Protein AF-A0A539DKG1-F1 (afdb_monomer_lite)

Foldseek 3Di:
DEAADVVDFFDDDDPPDQKDKYAYLVCLPPLQVVCVVVVRIDMDHDVVVVVVCSVVVVSNVVSVVRSPDD

Radius of gyration: 11.1 Å; chains: 1; bounding box: 26×28×32 Å

Secondary structure (DSSP, 8-state):
-EEEETTEEE--S-TT-SEEEEEEGGGTTS-HHHHHHTT-SEEEE-HHHHHHHHHSSHHHHHHHHHHT--

Structure (mmCIF, N/CA/C/O backbone):
data_AF-A0A539DKG1-F1
#
_entry.id   AF-A0A539DKG1-F1
#
loop_
_atom_site.group_PDB
_atom_site.id
_atom_site.type_symbol
_atom_site.label_atom_id
_atom_site.label_alt_id
_atom_site.label_comp_id
_atom_site.label_asym_id
_atom_site.label_entity_id
_atom_site.label_seq_id
_atom_site.pdbx_PDB_ins_code
_atom_site.Cartn_x
_atom_site.Cartn_y
_atom_site.Cartn_z
_atom_site.occupancy
_atom_site.B_iso_or_equiv
_atom_site.auth_seq_id
_atom_site.auth_comp_id
_atom_site.auth_asym_id
_atom_site.auth_atom_id
_atom_site.pdbx_PDB_model_num
ATOM 1 N N . ARG A 1 1 ? 6.121 2.024 0.632 1.00 95.94 1 ARG A N 1
ATOM 2 C CA . ARG A 1 1 ? 6.255 3.059 1.680 1.00 95.94 1 ARG A CA 1
ATOM 3 C C . ARG A 1 1 ? 4.893 3.408 2.279 1.00 95.94 1 ARG A C 1
ATOM 5 O O . ARG A 1 1 ? 3.899 3.363 1.557 1.00 95.94 1 ARG A O 1
ATOM 12 N N . VAL A 1 2 ? 4.858 3.768 3.561 1.00 97.81 2 VAL A N 1
ATOM 13 C CA . VAL A 1 2 ? 3.674 4.252 4.295 1.00 97.81 2 VAL A CA 1
ATOM 14 C C . VAL A 1 2 ? 3.977 5.646 4.849 1.00 97.81 2 VAL A C 1
ATOM 16 O O . VAL A 1 2 ? 5.005 5.821 5.495 1.00 97.81 2 VAL A O 1
ATOM 19 N N . THR A 1 3 ? 3.116 6.630 4.590 1.00 97.56 3 THR A N 1
ATOM 20 C CA . THR A 1 3 ? 3.312 8.030 5.013 1.00 97.56 3 THR A CA 1
ATOM 21 C C . THR A 1 3 ? 2.427 8.360 6.214 1.00 97.56 3 THR A C 1
ATOM 23 O O . THR A 1 3 ? 1.209 8.205 6.136 1.00 97.56 3 THR A O 1
ATOM 26 N N . PHE A 1 4 ? 3.020 8.844 7.304 1.00 96.44 4 PHE A N 1
ATOM 27 C CA . PHE A 1 4 ? 2.317 9.190 8.548 1.00 96.44 4 PHE A CA 1
ATOM 28 C C . PHE A 1 4 ? 2.011 10.686 8.627 1.00 96.44 4 PHE A C 1
ATOM 30 O O . PHE A 1 4 ? 0.910 11.084 9.002 1.00 96.44 4 PHE A O 1
ATOM 37 N N . ALA A 1 5 ? 2.966 11.515 8.210 1.00 94.69 5 ALA A N 1
ATOM 38 C CA . ALA A 1 5 ? 2.839 12.963 8.135 1.00 94.69 5 ALA A CA 1
ATOM 39 C C . ALA A 1 5 ? 3.801 13.525 7.077 1.00 94.69 5 ALA A C 1
ATOM 41 O O . ALA A 1 5 ? 4.509 12.797 6.379 1.00 94.69 5 ALA A O 1
ATOM 42 N N . LYS A 1 6 ? 3.843 14.853 6.939 1.00 93.00 6 LYS A N 1
ATOM 43 C CA . LYS A 1 6 ? 4.819 15.510 6.065 1.00 93.00 6 LYS A CA 1
ATOM 44 C C . LYS A 1 6 ? 6.241 15.198 6.552 1.00 93.00 6 LYS A C 1
ATOM 46 O O . LYS A 1 6 ? 6.570 15.524 7.685 1.00 93.00 6 LYS A O 1
ATOM 51 N N . ASN A 1 7 ? 7.074 14.645 5.667 1.00 92.44 7 ASN A N 1
ATOM 52 C CA . ASN A 1 7 ? 8.443 14.182 5.952 1.00 92.44 7 ASN A CA 1
ATOM 53 C C . ASN A 1 7 ? 8.543 13.020 6.957 1.00 92.44 7 ASN A C 1
ATOM 55 O O . ASN A 1 7 ? 9.638 12.739 7.434 1.00 92.44 7 ASN A O 1
ATOM 59 N N . ASP A 1 8 ? 7.433 12.346 7.262 1.00 95.69 8 ASP A N 1
ATOM 60 C CA . ASP A 1 8 ? 7.423 11.165 8.120 1.00 95.69 8 ASP A CA 1
ATOM 61 C C . ASP A 1 8 ? 6.886 9.966 7.333 1.00 95.69 8 ASP A C 1
ATOM 63 O O . ASP A 1 8 ? 5.688 9.866 7.035 1.00 95.69 8 ASP A O 1
ATOM 67 N N . GLU A 1 9 ? 7.799 9.077 6.941 1.00 95.69 9 GLU A N 1
ATOM 68 C CA . GLU A 1 9 ? 7.478 7.873 6.190 1.00 95.69 9 GLU A CA 1
ATOM 69 C C . GLU A 1 9 ? 8.274 6.643 6.639 1.00 95.69 9 GLU A C 1
ATOM 71 O O . GLU A 1 9 ? 9.396 6.697 7.150 1.00 95.69 9 GLU A O 1
ATOM 76 N N . ALA A 1 10 ? 7.654 5.489 6.421 1.00 96.94 10 ALA A N 1
ATOM 77 C CA . ALA A 1 10 ? 8.259 4.179 6.535 1.00 96.94 10 ALA A CA 1
ATOM 78 C C . ALA A 1 10 ? 8.488 3.607 5.143 1.00 96.94 10 ALA A C 1
ATOM 80 O O . ALA A 1 10 ? 7.546 3.474 4.356 1.00 96.94 10 ALA A O 1
ATOM 81 N N . VAL A 1 11 ? 9.731 3.248 4.844 1.00 95.94 11 VAL A N 1
ATOM 82 C CA . VAL A 1 11 ? 10.143 2.715 3.544 1.00 95.94 11 VAL A CA 1
ATOM 83 C C . VAL A 1 11 ? 10.755 1.332 3.754 1.00 95.94 11 VAL A C 1
ATOM 85 O O . VAL A 1 11 ? 11.465 1.112 4.731 1.00 95.94 11 VAL A O 1
ATOM 88 N N . ASP A 1 12 ? 10.429 0.410 2.854 1.00 94.50 12 ASP A N 1
ATOM 89 C CA . ASP A 1 12 ? 11.012 -0.929 2.730 1.00 94.50 12 ASP A CA 1
ATOM 90 C C . ASP A 1 12 ? 11.181 -1.211 1.231 1.00 94.50 12 ASP A C 1
ATOM 92 O O . ASP A 1 12 ? 10.401 -0.694 0.418 1.00 94.50 12 ASP A O 1
ATOM 96 N N . GLY A 1 13 ? 12.183 -2.018 0.890 1.00 93.12 13 GLY A N 1
ATOM 97 C CA . GLY A 1 13 ? 12.613 -2.295 -0.481 1.00 93.12 13 GLY A CA 1
ATOM 98 C C . GLY A 1 13 ? 13.805 -1.447 -0.957 1.00 93.12 13 GLY A C 1
ATOM 99 O O . GLY A 1 13 ? 14.218 -0.511 -0.272 1.00 93.12 13 GLY A O 1
ATOM 100 N N . PRO A 1 14 ? 14.388 -1.803 -2.114 1.00 94.69 14 PRO A N 1
ATOM 101 C CA . PRO A 1 14 ? 15.565 -1.136 -2.663 1.00 94.69 14 PRO A CA 1
ATOM 102 C C . PRO A 1 14 ? 15.224 0.215 -3.314 1.00 94.69 14 PRO A C 1
ATOM 104 O O . PRO A 1 14 ? 14.088 0.448 -3.733 1.00 94.69 14 PRO A O 1
ATOM 107 N N . ASP A 1 15 ? 16.227 1.086 -3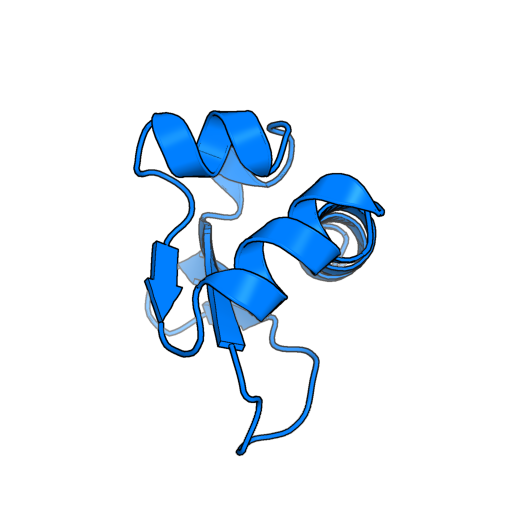.451 1.00 92.75 15 ASP A N 1
ATOM 108 C CA . ASP A 1 15 ? 16.072 2.422 -4.053 1.00 92.75 15 ASP A CA 1
ATOM 109 C C . ASP A 1 15 ? 15.696 2.373 -5.547 1.00 92.75 15 ASP A C 1
ATOM 111 O O . ASP A 1 15 ? 15.047 3.286 -6.058 1.00 92.75 15 ASP A O 1
ATOM 115 N N . ASP A 1 16 ? 16.070 1.298 -6.244 1.00 94.00 16 ASP A N 1
ATOM 116 C CA . ASP A 1 16 ? 15.819 1.051 -7.667 1.00 94.00 16 ASP A CA 1
ATOM 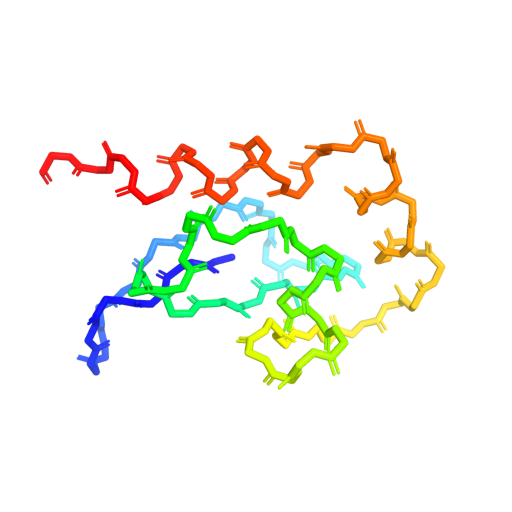117 C C . ASP A 1 16 ? 14.637 0.097 -7.917 1.00 94.00 16 ASP A C 1
ATOM 119 O O . ASP A 1 16 ? 14.538 -0.531 -8.973 1.00 94.00 16 ASP A O 1
ATOM 123 N N . ALA A 1 17 ? 13.714 -0.010 -6.954 1.00 95.38 17 ALA A N 1
ATOM 124 C CA . ALA A 1 17 ? 12.549 -0.878 -7.066 1.00 95.38 17 ALA A CA 1
ATOM 125 C C . ALA A 1 17 ? 11.754 -0.639 -8.365 1.00 95.38 17 ALA A C 1
ATOM 127 O O . ALA A 1 17 ? 11.337 0.477 -8.679 1.00 95.38 17 ALA A O 1
ATOM 128 N N . THR A 1 18 ? 11.442 -1.729 -9.075 1.00 96.00 18 THR A N 1
ATOM 129 C CA . THR A 1 18 ? 10.652 -1.723 -10.321 1.00 96.00 18 THR A CA 1
ATOM 130 C C . THR A 1 18 ? 9.252 -1.121 -10.150 1.00 96.00 18 THR A C 1
ATOM 132 O O . THR A 1 18 ? 8.652 -0.629 -11.112 1.00 96.00 18 THR A O 1
ATOM 135 N N . VAL A 1 19 ? 8.710 -1.173 -8.930 1.00 97.00 19 VAL A N 1
ATOM 136 C CA . VAL A 1 19 ? 7.471 -0.501 -8.545 1.00 97.00 19 VAL A CA 1
ATOM 137 C C . VAL A 1 19 ? 7.606 0.093 -7.147 1.00 97.00 19 VAL A C 1
ATOM 139 O O . VAL A 1 19 ? 8.048 -0.563 -6.207 1.00 97.00 19 VAL A O 1
ATOM 142 N N . VAL A 1 20 ? 7.175 1.341 -7.000 1.00 97.50 20 VAL A N 1
ATOM 143 C CA . VAL A 1 20 ? 7.088 2.047 -5.726 1.00 97.50 20 VAL A CA 1
ATOM 144 C C . VAL A 1 20 ? 5.620 2.217 -5.374 1.00 97.50 20 VAL A C 1
ATOM 146 O O . VAL A 1 20 ? 4.880 2.894 -6.087 1.00 97.50 20 VAL A O 1
ATOM 149 N N . ILE A 1 21 ? 5.211 1.624 -4.254 1.00 97.75 21 ILE A N 1
ATOM 150 C CA . ILE A 1 21 ? 3.860 1.739 -3.699 1.00 97.75 21 ILE A CA 1
ATOM 151 C C . ILE A 1 21 ? 3.876 2.728 -2.533 1.00 97.75 21 ILE A C 1
ATOM 153 O O . ILE A 1 21 ? 4.718 2.616 -1.640 1.00 97.75 21 ILE A O 1
ATOM 157 N N . THR A 1 22 ? 2.928 3.661 -2.519 1.00 98.19 22 THR A N 1
ATOM 158 C CA . THR A 1 22 ? 2.767 4.684 -1.479 1.00 98.19 22 THR A CA 1
ATOM 159 C C . THR A 1 22 ? 1.324 4.712 -0.991 1.00 98.19 22 THR A C 1
ATOM 161 O O . THR A 1 22 ? 0.400 4.780 -1.800 1.00 98.19 22 THR A O 1
ATOM 164 N N . ILE A 1 23 ? 1.123 4.699 0.326 1.00 98.38 23 ILE A N 1
ATOM 165 C CA . ILE A 1 23 ? -0.194 4.811 0.967 1.00 98.38 23 ILE A CA 1
ATOM 166 C C . ILE A 1 23 ? -0.082 5.626 2.262 1.00 98.38 23 ILE A C 1
ATOM 168 O O . ILE A 1 23 ? 0.955 5.601 2.926 1.00 98.38 23 ILE A O 1
ATOM 172 N N . ALA A 1 24 ? -1.133 6.362 2.622 1.00 98.06 24 ALA A N 1
ATOM 173 C CA . ALA A 1 24 ? -1.202 7.039 3.914 1.00 98.06 24 ALA A CA 1
ATOM 174 C C . ALA A 1 24 ? -1.421 6.025 5.049 1.00 98.06 24 ALA A C 1
ATOM 176 O O . ALA A 1 24 ? -2.179 5.070 4.890 1.00 98.06 24 ALA A O 1
ATOM 177 N N . ALA A 1 25 ? -0.821 6.259 6.217 1.00 97.00 25 ALA A N 1
ATOM 178 C CA . ALA A 1 25 ? -0.987 5.402 7.392 1.00 97.00 25 ALA A CA 1
ATOM 179 C C . ALA A 1 25 ? -2.464 5.253 7.802 1.00 97.00 25 ALA A C 1
ATOM 181 O O . ALA A 1 25 ? -2.896 4.162 8.164 1.00 97.00 25 ALA A O 1
ATOM 182 N N . ALA A 1 26 ? -3.260 6.318 7.650 1.00 97.06 26 ALA A N 1
ATOM 183 C CA . ALA A 1 26 ? -4.702 6.306 7.911 1.00 97.06 26 ALA A CA 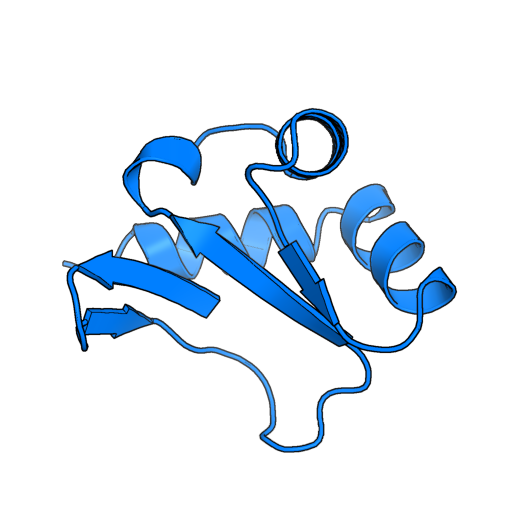1
ATOM 184 C C . ALA A 1 26 ? -5.488 5.322 7.021 1.00 97.06 26 ALA A C 1
ATOM 186 O O . ALA A 1 26 ? -6.562 4.870 7.406 1.00 97.06 26 ALA A O 1
ATOM 187 N N . ASP A 1 27 ? -4.951 4.978 5.849 1.00 98.12 27 ASP A N 1
ATOM 188 C CA . ASP A 1 27 ? -5.562 4.057 4.890 1.00 98.12 27 ASP A CA 1
ATOM 189 C C . ASP A 1 27 ? -4.858 2.687 4.857 1.00 98.12 27 ASP A C 1
ATOM 191 O O . ASP A 1 27 ? -5.286 1.799 4.125 1.00 98.12 27 ASP A O 1
ATOM 195 N N . ALA A 1 28 ? -3.800 2.480 5.652 1.00 96.50 28 ALA A N 1
ATOM 196 C CA . ALA A 1 28 ? -2.959 1.279 5.605 1.00 96.50 28 ALA A CA 1
ATOM 197 C C . ALA A 1 28 ? -3.676 -0.017 6.033 1.00 96.50 28 ALA A C 1
ATOM 199 O O . ALA A 1 28 ? -3.184 -1.106 5.752 1.00 96.50 28 ALA A O 1
ATOM 200 N N . ALA A 1 29 ? -4.831 0.096 6.696 1.00 95.81 29 ALA A N 1
ATOM 201 C CA . ALA A 1 29 ? -5.679 -1.039 7.063 1.00 95.81 29 ALA A CA 1
ATOM 202 C C . ALA A 1 29 ? -6.640 -1.481 5.940 1.00 95.81 29 ALA A C 1
ATOM 204 O O . ALA A 1 29 ? -7.302 -2.509 6.075 1.00 95.81 29 ALA A O 1
ATOM 205 N N . LEU A 1 30 ? -6.757 -0.711 4.851 1.00 97.25 30 LEU A N 1
ATOM 206 C CA . LEU A 1 30 ? -7.555 -1.110 3.693 1.00 97.25 30 LEU A CA 1
ATOM 207 C C . LEU A 1 30 ? -6.864 -2.240 2.928 1.00 97.25 30 LEU A C 1
ATOM 209 O O . LEU A 1 30 ? -5.637 -2.295 2.845 1.00 97.25 30 LEU A O 1
ATOM 213 N N . ASP A 1 31 ? -7.668 -3.087 2.284 1.00 97.38 31 ASP A N 1
ATOM 214 C CA . ASP A 1 31 ? -7.151 -3.990 1.261 1.00 97.38 31 ASP A CA 1
ATOM 215 C C . ASP A 1 31 ? -6.404 -3.175 0.178 1.00 97.38 31 ASP A C 1
ATOM 217 O O . ASP A 1 31 ? -6.970 -2.204 -0.345 1.00 97.38 31 ASP A O 1
ATOM 221 N N . PRO A 1 32 ? -5.151 -3.525 -0.178 1.00 97.75 32 PRO A N 1
ATOM 222 C CA . PRO A 1 32 ? -4.359 -2.739 -1.122 1.00 97.75 32 PRO A CA 1
ATOM 223 C C . PRO A 1 32 ? -4.996 -2.590 -2.506 1.00 97.75 32 PRO A C 1
ATOM 225 O O . PRO A 1 32 ? -4.845 -1.541 -3.136 1.00 97.75 32 PRO A O 1
ATOM 228 N N . THR A 1 33 ? -5.737 -3.596 -2.978 1.00 97.62 33 THR A N 1
ATOM 229 C CA . THR A 1 33 ? -6.440 -3.519 -4.265 1.00 97.62 33 THR A CA 1
ATOM 230 C C . THR A 1 33 ? -7.564 -2.495 -4.177 1.00 97.62 33 THR A C 1
ATOM 232 O O . THR A 1 33 ? -7.671 -1.612 -5.029 1.00 97.62 33 THR A O 1
ATOM 235 N N . VAL A 1 34 ? -8.361 -2.541 -3.106 1.00 97.88 34 VAL A N 1
ATOM 236 C CA . VAL A 1 34 ? -9.415 -1.549 -2.849 1.00 97.88 34 VAL A CA 1
ATOM 237 C C . VAL A 1 34 ? -8.830 -0.141 -2.716 1.00 97.88 34 VAL A C 1
ATOM 239 O O . VAL A 1 34 ? -9.333 0.793 -3.344 1.00 97.88 34 VAL A O 1
ATOM 242 N N . ALA A 1 35 ? -7.746 0.023 -1.957 1.00 98.25 35 ALA A N 1
ATOM 243 C CA . ALA A 1 35 ? -7.074 1.308 -1.791 1.00 98.25 35 ALA A CA 1
ATOM 244 C C . ALA A 1 35 ? -6.543 1.858 -3.126 1.00 98.25 35 ALA A C 1
ATOM 246 O O . ALA A 1 35 ? -6.629 3.065 -3.366 1.00 98.25 35 ALA A O 1
ATOM 247 N N . TYR A 1 36 ? -6.036 0.993 -4.012 1.00 97.62 36 TYR A N 1
ATOM 248 C CA . TYR A 1 36 ? -5.591 1.381 -5.351 1.00 97.62 36 TYR A CA 1
ATOM 249 C C . TYR A 1 36 ? -6.759 1.853 -6.220 1.00 97.62 36 TYR A C 1
ATOM 251 O O . TYR A 1 36 ? -6.696 2.941 -6.793 1.00 97.62 36 TYR A O 1
ATOM 259 N N . MET A 1 37 ? -7.865 1.100 -6.251 1.00 97.00 37 MET A N 1
ATOM 260 C CA . MET A 1 37 ? -9.065 1.480 -7.011 1.00 97.00 37 MET A CA 1
ATOM 261 C C . MET A 1 37 ? -9.693 2.790 -6.518 1.00 97.00 37 MET A C 1
ATOM 263 O O . MET A 1 37 ? -10.221 3.561 -7.313 1.00 97.00 37 MET A O 1
ATOM 267 N N . GLN A 1 38 ? -9.620 3.067 -5.214 1.00 97.62 38 GLN A N 1
ATOM 268 C CA . GLN A 1 38 ? -10.083 4.327 -4.620 1.00 97.62 38 GLN A CA 1
ATOM 269 C C . GLN A 1 38 ? -9.083 5.482 -4.799 1.00 97.62 38 GLN A C 1
ATOM 271 O O . GLN A 1 38 ? -9.347 6.605 -4.374 1.00 97.62 38 GLN A O 1
ATOM 276 N N . GLY A 1 39 ? -7.914 5.220 -5.388 1.00 97.75 39 GLY A N 1
ATOM 277 C CA . GLY A 1 39 ? -6.855 6.204 -5.576 1.00 97.75 39 GLY A CA 1
ATOM 278 C C . GLY A 1 39 ? -6.123 6.607 -4.292 1.00 97.75 39 GLY A C 1
ATOM 279 O O . GLY A 1 39 ? -5.383 7.591 -4.326 1.00 97.75 39 GLY A O 1
ATOM 280 N N . LYS A 1 40 ? -6.298 5.877 -3.188 1.00 98.12 40 LYS A N 1
ATOM 281 C CA . LYS A 1 40 ? -5.619 6.098 -1.898 1.00 98.12 40 LYS A CA 1
ATOM 282 C C . LYS A 1 40 ? -4.227 5.472 -1.854 1.00 98.12 40 LYS A C 1
ATOM 284 O O . LYS A 1 40 ? -3.311 6.033 -1.262 1.00 98.12 40 LYS A O 1
ATOM 289 N N . LEU A 1 41 ? -4.060 4.339 -2.532 1.00 98.25 41 LEU A N 1
ATOM 290 C CA . LEU A 1 41 ? -2.761 3.743 -2.814 1.00 98.25 41 LEU A CA 1
ATOM 291 C C . LEU A 1 41 ? -2.275 4.256 -4.169 1.00 98.25 41 LEU A C 1
ATOM 293 O O . LEU A 1 41 ? -2.968 4.145 -5.181 1.00 98.25 41 LEU A O 1
ATOM 297 N N . LYS A 1 42 ? -1.079 4.838 -4.188 1.00 98.06 42 LYS A N 1
ATOM 298 C CA . LYS A 1 42 ? -0.393 5.278 -5.403 1.00 98.06 42 LYS A CA 1
ATOM 299 C C . LYS A 1 42 ? 0.695 4.281 -5.758 1.00 98.06 42 LYS A C 1
ATOM 301 O O . LYS A 1 42 ? 1.363 3.748 -4.876 1.00 98.06 42 LYS A O 1
ATOM 306 N N . ALA A 1 43 ? 0.886 4.068 -7.050 1.00 97.44 43 ALA A N 1
ATOM 307 C CA . ALA A 1 43 ? 1.948 3.231 -7.571 1.00 97.44 43 ALA A CA 1
ATOM 308 C C . ALA A 1 43 ? 2.673 3.972 -8.694 1.00 97.44 43 ALA A C 1
ATOM 310 O O . ALA A 1 43 ? 2.029 4.592 -9.541 1.00 97.44 43 ALA A O 1
ATOM 311 N N . ALA A 1 44 ? 3.998 3.898 -8.696 1.00 97.19 44 ALA A N 1
ATOM 312 C CA . ALA A 1 44 ? 4.853 4.386 -9.770 1.00 97.19 44 ALA A CA 1
ATOM 313 C C . ALA A 1 44 ? 5.773 3.249 -10.225 1.00 97.19 44 ALA A C 1
ATOM 315 O O . ALA A 1 44 ? 6.316 2.541 -9.383 1.00 97.19 44 ALA A O 1
ATOM 316 N N . GLY A 1 45 ? 5.941 3.065 -11.535 1.00 95.31 45 GLY A N 1
ATOM 317 C CA . GLY A 1 45 ? 6.736 1.972 -12.105 1.00 95.31 45 GLY A CA 1
ATOM 318 C C . GLY A 1 45 ? 5.892 0.964 -12.886 1.00 95.31 45 GLY A C 1
ATOM 319 O O . GLY A 1 45 ? 4.856 1.314 -13.454 1.00 95.31 45 GLY A O 1
ATOM 320 N N . HIS A 1 46 ? 6.348 -0.287 -12.955 1.00 95.75 46 HIS A N 1
ATOM 321 C CA . HIS A 1 46 ? 5.762 -1.286 -13.848 1.00 95.75 46 HIS A CA 1
ATOM 322 C C . HIS A 1 46 ? 4.417 -1.830 -13.331 1.00 95.75 46 HIS A C 1
ATOM 324 O O . HIS A 1 46 ? 4.340 -2.494 -12.300 1.00 95.75 46 HIS A O 1
ATOM 330 N N . THR A 1 47 ? 3.347 -1.634 -14.109 1.00 94.31 47 THR A N 1
ATOM 331 C CA . THR A 1 47 ? 1.980 -2.040 -13.728 1.00 94.31 47 THR A CA 1
ATOM 332 C C . THR A 1 47 ? 1.788 -3.557 -13.572 1.00 94.31 47 THR A C 1
ATOM 334 O O . THR A 1 47 ? 1.026 -3.983 -12.713 1.00 94.31 47 THR A O 1
ATOM 337 N N . GLY A 1 48 ? 2.482 -4.391 -14.356 1.00 96.69 48 GLY A N 1
ATOM 338 C CA . GLY A 1 48 ? 2.434 -5.850 -14.197 1.00 96.69 48 GLY A CA 1
ATOM 339 C C . GLY A 1 48 ? 2.911 -6.302 -12.815 1.00 96.69 48 GLY A C 1
ATOM 340 O O . GLY A 1 48 ? 2.201 -7.045 -12.144 1.00 96.69 48 GLY A O 1
ATOM 341 N N . VAL A 1 49 ? 4.044 -5.758 -12.355 1.00 96.81 49 VAL A N 1
ATOM 342 C CA . VAL A 1 49 ? 4.590 -6.035 -11.016 1.00 96.81 49 VAL A CA 1
ATOM 343 C C . VAL A 1 49 ? 3.637 -5.545 -9.928 1.00 96.81 49 VAL A C 1
ATOM 345 O O . VAL A 1 49 ? 3.421 -6.255 -8.954 1.00 96.81 49 VAL A O 1
ATOM 348 N N . LEU A 1 50 ? 3.006 -4.374 -10.108 1.00 97.31 50 LEU A N 1
ATOM 349 C CA . LEU A 1 50 ? 1.961 -3.902 -9.192 1.00 97.31 50 LEU A CA 1
ATOM 350 C C . LEU A 1 50 ? 0.842 -4.940 -9.037 1.00 97.31 50 LEU A C 1
ATOM 352 O O . LEU A 1 50 ? 0.478 -5.280 -7.917 1.00 97.31 50 LEU A O 1
ATOM 356 N N . PHE A 1 51 ? 0.282 -5.440 -10.139 1.00 97.44 51 PHE A N 1
ATOM 357 C CA . PHE A 1 51 ? -0.817 -6.402 -10.057 1.00 97.44 51 PHE A CA 1
ATOM 358 C C . PHE A 1 51 ? -0.392 -7.745 -9.469 1.00 97.44 51 PHE A C 1
ATOM 360 O O . PHE A 1 51 ? -1.197 -8.372 -8.785 1.00 97.44 51 PHE A O 1
ATOM 367 N N . GLU A 1 52 ? 0.848 -8.168 -9.693 1.00 98.00 52 G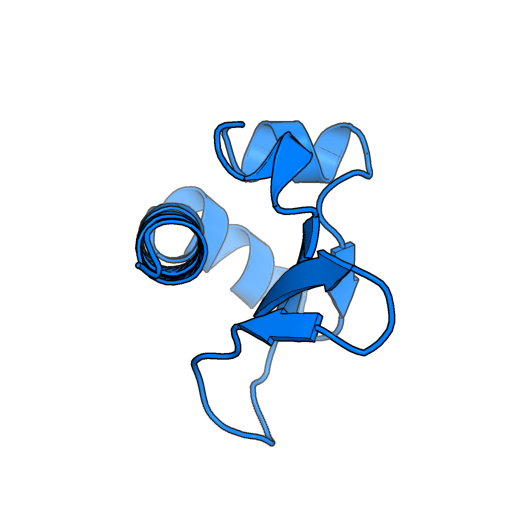LU A N 1
ATOM 368 C CA . GLU A 1 52 ? 1.405 -9.368 -9.074 1.00 98.00 52 GLU A CA 1
ATOM 369 C C . GLU A 1 52 ? 1.450 -9.233 -7.546 1.00 98.00 52 GLU A C 1
ATOM 371 O O . GLU A 1 52 ? 0.808 -10.026 -6.858 1.00 98.00 52 GLU A O 1
ATOM 376 N N . VAL A 1 53 ? 2.065 -8.163 -7.023 1.00 97.12 53 VAL A N 1
ATOM 377 C CA . VAL A 1 53 ? 2.202 -7.958 -5.567 1.00 97.12 53 VAL A CA 1
ATOM 378 C C . VAL A 1 53 ? 0.882 -7.644 -4.854 1.00 97.12 53 VAL A C 1
ATOM 380 O O . VAL A 1 53 ? 0.760 -7.827 -3.640 1.00 97.12 53 VAL A O 1
ATOM 383 N N . LEU A 1 54 ? -0.111 -7.121 -5.584 1.00 97.25 54 LEU A N 1
ATOM 384 C CA . LEU A 1 54 ? -1.480 -6.968 -5.085 1.00 97.25 54 LEU A CA 1
ATOM 385 C C . LEU A 1 54 ? -2.189 -8.325 -5.014 1.00 97.25 54 LEU A C 1
ATOM 387 O O . LEU A 1 54 ? -2.896 -8.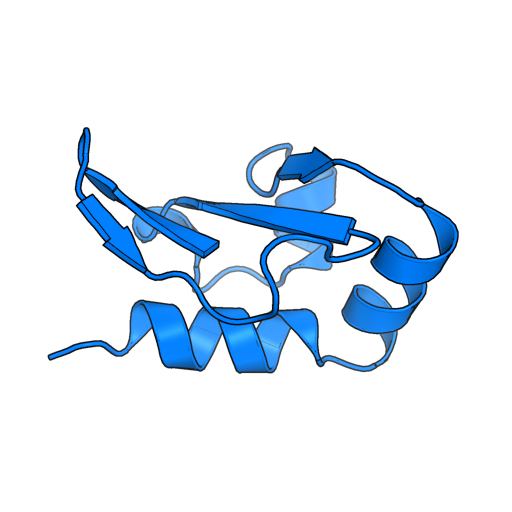599 -4.048 1.00 97.25 54 LEU A O 1
ATOM 391 N N . ARG A 1 55 ? -1.993 -9.177 -6.026 1.00 97.44 55 ARG A N 1
ATOM 392 C CA . ARG A 1 55 ? -2.634 -10.491 -6.134 1.00 97.44 55 ARG A CA 1
ATOM 393 C C . ARG A 1 55 ? -2.071 -11.507 -5.145 1.00 97.44 55 ARG A C 1
ATOM 395 O O . ARG A 1 55 ? -2.837 -12.306 -4.616 1.00 97.44 55 ARG A O 1
ATOM 402 N N . ASP A 1 56 ? -0.758 -11.517 -4.943 1.00 97.31 56 ASP A N 1
ATOM 403 C CA . ASP A 1 56 ? -0.075 -12.484 -4.076 1.00 97.31 56 ASP A CA 1
ATOM 404 C C . ASP A 1 56 ? -0.039 -12.067 -2.592 1.00 97.31 56 ASP A C 1
ATOM 406 O O . ASP A 1 56 ? 0.345 -12.858 -1.731 1.00 97.31 56 ASP A O 1
ATOM 410 N N . GLY A 1 57 ? -0.477 -10.842 -2.279 1.00 97.25 57 GLY A N 1
ATOM 411 C CA . GLY A 1 57 ? -0.547 -10.307 -0.919 1.00 97.25 57 GLY A CA 1
ATOM 412 C C . GLY A 1 57 ? 0.760 -9.706 -0.388 1.00 97.25 57 GLY A C 1
ATOM 413 O O . GLY A 1 57 ? 0.780 -9.204 0.740 1.00 97.25 57 GLY A O 1
ATOM 414 N N . THR A 1 58 ? 1.834 -9.677 -1.178 1.00 96.88 58 THR A N 1
ATOM 415 C CA . THR A 1 58 ? 3.127 -9.086 -0.800 1.00 96.88 58 THR A CA 1
ATOM 416 C C . THR A 1 58 ? 2.972 -7.621 -0.400 1.00 96.88 58 THR A C 1
ATOM 418 O O . THR A 1 58 ? 3.515 -7.189 0.621 1.00 96.88 58 THR A O 1
ATOM 421 N N . ALA A 1 59 ? 2.172 -6.857 -1.153 1.00 96.94 59 ALA A N 1
ATOM 422 C CA . ALA A 1 59 ? 1.903 -5.458 -0.837 1.00 96.94 59 ALA A CA 1
ATOM 423 C C . ALA A 1 59 ? 1.189 -5.300 0.516 1.00 96.94 59 ALA A C 1
ATOM 425 O O . ALA A 1 59 ? 1.582 -4.449 1.313 1.00 96.94 59 ALA A O 1
ATOM 426 N N . ALA A 1 60 ? 0.190 -6.142 0.808 1.00 97.75 60 ALA A N 1
ATOM 427 C CA . ALA A 1 60 ? -0.533 -6.117 2.081 1.00 97.75 60 ALA A CA 1
ATOM 428 C C . ALA A 1 60 ? 0.404 -6.402 3.263 1.00 97.75 60 ALA A C 1
ATOM 430 O O . ALA A 1 60 ? 0.405 -5.665 4.250 1.00 97.75 60 ALA A O 1
ATOM 431 N N . ALA A 1 61 ? 1.253 -7.426 3.138 1.00 97.00 61 ALA A N 1
ATOM 432 C CA . ALA A 1 61 ? 2.213 -7.788 4.174 1.00 97.00 61 ALA A CA 1
ATOM 433 C C . ALA A 1 61 ? 3.229 -6.663 4.438 1.00 97.00 61 ALA A C 1
ATOM 435 O O . ALA A 1 61 ? 3.484 -6.316 5.592 1.00 97.00 61 ALA A O 1
ATOM 436 N N . ALA A 1 62 ? 3.786 -6.060 3.383 1.00 96.62 62 ALA A N 1
ATOM 437 C CA . ALA A 1 62 ? 4.738 -4.960 3.515 1.00 96.62 62 ALA A CA 1
ATOM 438 C C . ALA A 1 62 ? 4.096 -3.708 4.136 1.00 96.62 62 ALA A C 1
ATOM 440 O O . ALA A 1 62 ? 4.667 -3.115 5.052 1.00 96.62 62 ALA A O 1
ATOM 441 N N . ILE A 1 63 ? 2.894 -3.329 3.686 1.00 97.44 63 ILE A N 1
ATOM 442 C CA . ILE A 1 63 ? 2.151 -2.184 4.232 1.00 97.44 63 ILE A CA 1
ATOM 443 C C . ILE A 1 63 ? 1.844 -2.402 5.715 1.00 97.44 63 ILE A C 1
ATOM 445 O O . ILE A 1 63 ? 2.099 -1.505 6.514 1.00 97.44 63 ILE A O 1
ATOM 449 N N . SER A 1 64 ? 1.373 -3.593 6.096 1.00 96.69 64 SER A N 1
ATOM 450 C CA . 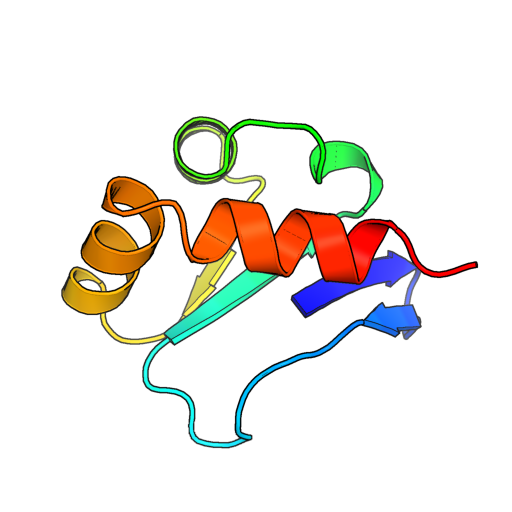SER A 1 64 ? 1.063 -3.920 7.491 1.00 96.69 64 SER A CA 1
ATOM 451 C C . SER A 1 64 ? 2.292 -3.792 8.399 1.00 96.69 64 SER A C 1
ATOM 453 O O . SER A 1 64 ? 2.213 -3.116 9.423 1.00 96.69 64 SER A O 1
ATOM 455 N N . ARG A 1 65 ? 3.449 -4.338 7.990 1.00 95.75 65 ARG A N 1
ATOM 456 C CA . ARG A 1 65 ? 4.710 -4.202 8.747 1.00 95.75 65 ARG A CA 1
ATOM 457 C C . ARG A 1 65 ? 5.168 -2.751 8.884 1.00 95.75 65 ARG A C 1
ATOM 459 O O . ARG A 1 65 ? 5.654 -2.350 9.936 1.00 95.75 65 ARG A O 1
ATOM 466 N N . LEU A 1 66 ? 5.048 -1.968 7.814 1.00 96.56 66 LEU A N 1
ATOM 467 C CA . LEU A 1 66 ? 5.448 -0.560 7.811 1.00 96.56 66 LEU A CA 1
ATOM 468 C C . LEU A 1 66 ? 4.508 0.312 8.652 1.00 96.56 66 LEU A C 1
ATOM 470 O O . LEU A 1 66 ? 4.963 1.280 9.257 1.00 96.56 66 LEU A O 1
ATOM 474 N N . ALA A 1 67 ? 3.219 -0.026 8.694 1.00 95.88 67 ALA A N 1
ATOM 475 C CA . ALA A 1 67 ? 2.215 0.668 9.492 1.00 95.88 67 ALA A CA 1
ATOM 476 C C . ALA A 1 67 ? 2.296 0.318 10.986 1.00 95.88 67 ALA A C 1
ATOM 478 O O . ALA A 1 67 ? 1.940 1.146 11.817 1.00 95.88 67 ALA A O 1
ATOM 479 N N . SER A 1 68 ? 2.789 -0.874 11.338 1.00 93.06 68 SER A N 1
ATOM 480 C CA . SER A 1 68 ? 2.911 -1.351 12.723 1.00 93.06 68 SER A CA 1
ATOM 481 C C . SER A 1 68 ? 4.180 -0.881 13.444 1.00 93.06 68 SER A C 1
ATOM 483 O O . SER A 1 68 ? 4.620 -1.535 14.392 1.00 93.06 68 SER A O 1
ATOM 485 N N . ARG A 1 69 ? 4.825 0.191 12.976 1.00 79.94 69 ARG A N 1
ATOM 486 C CA . ARG A 1 69 ? 5.961 0.787 13.690 1.00 79.94 69 ARG A CA 1
ATOM 487 C C . ARG A 1 69 ? 5.524 1.199 15.111 1.00 79.94 69 ARG A C 1
ATOM 489 O O . ARG A 1 69 ? 4.406 1.698 15.238 1.00 79.94 69 ARG A O 1
ATOM 496 N N . PRO A 1 70 ? 6.348 0.969 16.152 1.00 55.91 70 PRO A N 1
ATOM 497 C CA . PRO A 1 70 ? 6.086 1.512 17.484 1.00 55.91 70 PRO A CA 1
ATOM 498 C C . PRO A 1 70 ? 6.119 3.043 17.493 1.00 55.91 70 PRO A C 1
ATOM 500 O O . PRO A 1 70 ? 6.856 3.624 16.661 1.00 55.91 70 PRO A O 1
#

pLDDT: mean 95.76, std 5.38, range [55.91, 98.38]

Sequence (70 aa):
RVTFAKNDEAVDGPDDATVVITIAAADAALDPTVAYMQGKLKAAGHTGVLFEVLRDGTAAAAISRLASRP